Protein AF-A0AAV3SKS2-F1 (afdb_monomer_lite)

Structure (mmCIF, N/CA/C/O backbone):
data_AF-A0AAV3SKS2-F1
#
_entry.id   AF-A0AAV3SKS2-F1
#
loop_
_atom_site.group_PDB
_atom_site.id
_atom_site.type_symbol
_atom_site.label_atom_id
_atom_site.label_alt_id
_atom_site.label_comp_id
_atom_site.label_asym_id
_atom_site.label_entity_id
_atom_site.label_seq_id
_atom_site.pdbx_PDB_ins_code
_atom_site.Cartn_x
_atom_site.Cartn_y
_atom_site.Cartn_z
_atom_site.occupancy
_atom_site.B_iso_or_equiv
_atom_site.auth_seq_id
_atom_site.auth_comp_id
_atom_site.auth_asym_id
_atom_site.auth_atom_id
_atom_site.pdbx_PDB_model_num
ATOM 1 N N . MET A 1 1 ? -12.475 -14.652 -8.032 1.00 62.81 1 MET A N 1
ATOM 2 C CA . MET A 1 1 ? -11.204 -14.945 -8.723 1.00 62.81 1 MET A CA 1
ATOM 3 C C . MET A 1 1 ? -10.518 -16.077 -7.973 1.00 62.81 1 MET A C 1
ATOM 5 O O . MET A 1 1 ? -10.516 -16.030 -6.750 1.00 62.81 1 MET A O 1
ATOM 9 N N . SER A 1 2 ? -10.021 -17.105 -8.661 1.00 77.75 2 SER A N 1
ATOM 10 C CA . SER A 1 2 ? -9.299 -18.234 -8.053 1.00 77.75 2 SER A CA 1
ATOM 11 C C . SER A 1 2 ? -7.942 -18.383 -8.729 1.00 77.75 2 SER A C 1
ATOM 13 O O . SER A 1 2 ? -7.877 -18.380 -9.956 1.00 77.75 2 SER A O 1
ATOM 15 N N . ILE A 1 3 ? -6.886 -18.499 -7.933 1.00 86.94 3 ILE A N 1
ATOM 16 C CA . ILE A 1 3 ? -5.505 -18.700 -8.389 1.00 86.94 3 ILE A CA 1
ATOM 17 C C . ILE A 1 3 ? -5.256 -20.182 -8.687 1.00 86.94 3 ILE A C 1
ATOM 19 O O . ILE A 1 3 ? -5.789 -21.043 -7.987 1.00 86.94 3 ILE A O 1
ATOM 23 N N . THR A 1 4 ? -4.490 -20.477 -9.740 1.00 92.25 4 THR A N 1
ATOM 24 C CA . THR A 1 4 ? -4.135 -21.856 -10.120 1.00 92.25 4 THR A CA 1
ATOM 25 C C . THR A 1 4 ? -2.982 -22.395 -9.271 1.00 92.25 4 THR A C 1
ATOM 27 O O . THR A 1 4 ? -2.208 -21.619 -8.709 1.00 92.25 4 THR A O 1
ATOM 30 N N . ASP A 1 5 ? -2.819 -23.721 -9.220 1.00 93.69 5 ASP A N 1
ATOM 31 C CA . ASP A 1 5 ? -1.686 -24.356 -8.528 1.00 93.69 5 ASP A CA 1
ATOM 32 C C . ASP A 1 5 ? -0.340 -23.880 -9.096 1.00 93.69 5 ASP A C 1
ATOM 34 O O . ASP A 1 5 ? 0.570 -23.549 -8.345 1.00 93.69 5 ASP A O 1
ATOM 38 N N . GLU A 1 6 ? -0.234 -23.729 -10.420 1.00 92.50 6 GLU A N 1
ATOM 39 C CA . GLU A 1 6 ? 0.966 -23.189 -11.072 1.00 92.50 6 GLU A CA 1
ATOM 40 C C . GLU A 1 6 ? 1.260 -21.743 -10.637 1.00 92.50 6 GLU A C 1
ATOM 42 O O . GLU A 1 6 ? 2.402 -21.382 -10.347 1.00 92.50 6 GLU A O 1
ATOM 47 N N . GLN A 1 7 ? 0.228 -20.899 -10.558 1.00 89.81 7 GLN A N 1
ATOM 48 C CA . GLN A 1 7 ? 0.375 -19.529 -10.074 1.00 89.81 7 GLN A CA 1
ATOM 49 C C . GLN A 1 7 ? 0.779 -19.491 -8.590 1.00 89.81 7 GLN A C 1
ATOM 51 O O . GLN A 1 7 ? 1.576 -18.634 -8.202 1.00 89.81 7 GLN A O 1
ATOM 56 N N . PHE A 1 8 ? 0.267 -20.421 -7.779 1.00 89.00 8 PHE A N 1
ATOM 57 C CA . PHE A 1 8 ? 0.637 -20.576 -6.374 1.00 89.00 8 PHE A CA 1
ATOM 58 C C . PHE A 1 8 ? 2.095 -21.027 -6.214 1.00 89.00 8 PHE A C 1
ATOM 60 O O . PHE A 1 8 ? 2.852 -20.417 -5.460 1.00 89.00 8 PHE A O 1
ATOM 67 N N . GLU A 1 9 ? 2.523 -22.045 -6.960 1.00 92.75 9 GLU A N 1
ATOM 68 C CA . GLU A 1 9 ? 3.908 -22.524 -6.968 1.00 92.75 9 GLU A CA 1
ATOM 69 C C . GLU A 1 9 ? 4.883 -21.435 -7.429 1.00 92.75 9 GLU A C 1
ATOM 71 O O . GLU A 1 9 ? 5.945 -21.252 -6.829 1.00 92.75 9 GLU A O 1
ATOM 76 N N . ARG A 1 10 ? 4.507 -20.655 -8.452 1.00 87.75 10 ARG A N 1
ATOM 77 C CA . ARG A 1 10 ? 5.278 -19.490 -8.903 1.00 87.75 10 ARG A CA 1
ATOM 78 C C . ARG A 1 10 ? 5.424 -18.449 -7.800 1.00 87.75 10 ARG A C 1
ATOM 80 O O . ARG A 1 10 ? 6.534 -17.985 -7.570 1.00 87.75 10 ARG A O 1
ATOM 87 N N . TYR A 1 11 ? 4.344 -18.112 -7.097 1.00 86.31 11 TYR A N 1
ATOM 88 C CA . TYR A 1 11 ? 4.410 -17.167 -5.984 1.00 86.31 11 TYR A CA 1
ATOM 89 C C . TYR A 1 11 ? 5.362 -17.647 -4.881 1.00 86.31 11 TYR A C 1
ATOM 91 O O . TYR A 1 11 ? 6.189 -16.874 -4.410 1.00 86.31 11 TYR A O 1
ATOM 99 N N . GLN A 1 12 ? 5.312 -18.931 -4.518 1.00 85.31 12 GLN A N 1
ATOM 100 C CA . GLN A 1 12 ? 6.206 -19.496 -3.501 1.00 85.31 12 GLN A CA 1
ATOM 101 C C . GLN A 1 12 ? 7.684 -19.467 -3.915 1.00 85.31 12 GLN A C 1
ATOM 103 O O . GLN A 1 12 ? 8.559 -19.327 -3.062 1.00 85.31 12 GLN A O 1
ATOM 108 N N . ARG A 1 13 ? 7.974 -19.616 -5.213 1.00 86.38 13 ARG A N 1
ATOM 109 C CA . ARG A 1 13 ? 9.341 -19.608 -5.752 1.00 86.38 13 ARG A CA 1
ATOM 110 C C . ARG A 1 13 ? 9.880 -18.194 -5.981 1.00 86.38 13 ARG A C 1
ATOM 112 O O . ARG A 1 13 ? 11.025 -17.923 -5.635 1.00 86.38 13 ARG A O 1
ATOM 119 N N . ASP A 1 14 ? 9.063 -17.325 -6.570 1.00 83.62 14 ASP A N 1
ATOM 120 C CA . ASP A 1 14 ? 9.497 -16.048 -7.148 1.00 83.62 14 ASP A CA 1
ATOM 121 C C . ASP A 1 14 ? 9.024 -14.833 -6.328 1.00 83.62 14 ASP A C 1
ATOM 123 O O . ASP A 1 14 ? 9.493 -13.718 -6.541 1.00 83.62 14 ASP A O 1
ATOM 127 N N . GLY A 1 15 ? 8.095 -15.027 -5.385 1.00 77.12 15 GLY A N 1
ATOM 128 C CA . GLY A 1 15 ? 7.572 -13.982 -4.499 1.00 77.12 15 GLY A CA 1
ATOM 129 C C . GLY A 1 15 ? 6.503 -13.076 -5.118 1.00 77.12 15 GLY A C 1
ATOM 130 O O . GLY A 1 15 ? 6.027 -12.163 -4.444 1.00 77.12 15 GLY A O 1
ATOM 131 N N . TYR A 1 16 ? 6.096 -13.309 -6.371 1.00 78.19 16 TYR A N 1
ATOM 132 C CA . TYR A 1 16 ? 5.067 -12.520 -7.055 1.00 78.19 16 TYR A CA 1
ATOM 133 C C . TYR A 1 16 ? 4.143 -13.372 -7.932 1.00 78.19 16 TYR A C 1
ATOM 135 O O . TYR A 1 16 ? 4.440 -14.509 -8.305 1.00 78.19 16 TYR A O 1
ATOM 143 N N . LEU A 1 17 ? 2.994 -12.791 -8.279 1.00 82.19 17 LEU A N 1
ATOM 144 C CA . LEU A 1 17 ? 1.997 -13.390 -9.155 1.00 82.19 17 LEU A CA 1
ATOM 145 C C . LEU A 1 17 ? 1.684 -12.414 -10.288 1.00 82.19 17 LEU A C 1
ATOM 147 O O . LEU A 1 17 ? 1.306 -11.275 -10.040 1.00 82.19 17 LEU A O 1
ATOM 151 N N . VAL A 1 18 ? 1.834 -12.860 -11.534 1.00 81.88 18 VAL A N 1
ATOM 152 C CA . VAL A 1 18 ? 1.338 -12.114 -12.696 1.00 81.88 18 VAL A CA 1
ATOM 15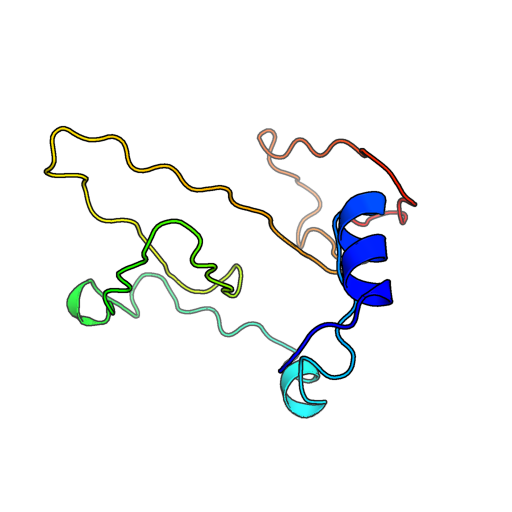3 C C . VAL A 1 18 ? -0.148 -12.405 -12.835 1.00 81.88 18 VAL A C 1
ATOM 155 O O . VAL A 1 18 ? -0.525 -13.549 -13.113 1.00 81.88 18 VAL A O 1
ATOM 158 N N . VAL A 1 19 ? -0.959 -11.377 -12.596 1.00 81.56 19 VAL A N 1
ATOM 159 C CA . VAL A 1 19 ? -2.385 -11.353 -12.919 1.00 81.56 19 VAL A CA 1
ATOM 160 C C . VAL A 1 19 ? -2.537 -10.590 -14.225 1.00 81.56 19 VAL A C 1
ATOM 162 O O . VAL A 1 19 ? -2.244 -9.397 -14.284 1.00 81.56 19 VAL A O 1
ATOM 165 N N . GLU A 1 20 ? -2.961 -11.290 -15.268 1.00 80.56 20 GLU A N 1
ATOM 166 C CA . GLU A 1 20 ? -3.290 -10.664 -16.546 1.00 80.56 20 GLU A CA 1
ATOM 167 C C . GLU A 1 20 ? -4.596 -9.877 -16.412 1.00 80.56 20 GLU A C 1
ATOM 169 O O . GLU A 1 20 ? -5.493 -10.284 -15.671 1.00 80.56 20 GLU A O 1
ATOM 174 N N . ASP A 1 21 ? -4.668 -8.734 -17.096 1.00 78.69 21 ASP A N 1
ATOM 175 C CA . ASP A 1 21 ? -5.854 -7.872 -17.157 1.00 78.69 21 ASP A CA 1
ATOM 176 C C . ASP A 1 21 ? -6.408 -7.451 -15.782 1.00 78.69 21 ASP A C 1
ATOM 178 O O . ASP A 1 21 ? -7.609 -7.256 -15.608 1.00 78.69 21 ASP A O 1
ATOM 182 N N . VAL A 1 22 ? -5.524 -7.300 -14.783 1.00 78.94 22 VAL A N 1
ATOM 183 C CA . VAL A 1 22 ? -5.910 -6.803 -13.448 1.00 78.94 22 VAL A CA 1
ATOM 184 C C . VAL A 1 22 ? -6.418 -5.358 -13.492 1.00 78.94 22 VAL A C 1
ATOM 186 O O . VAL A 1 22 ? -7.229 -4.975 -12.656 1.00 78.94 22 VAL A O 1
ATOM 189 N N . LEU A 1 23 ? -5.952 -4.585 -14.476 1.00 76.00 23 LEU A N 1
ATOM 190 C CA . LEU A 1 23 ? -6.434 -3.248 -14.8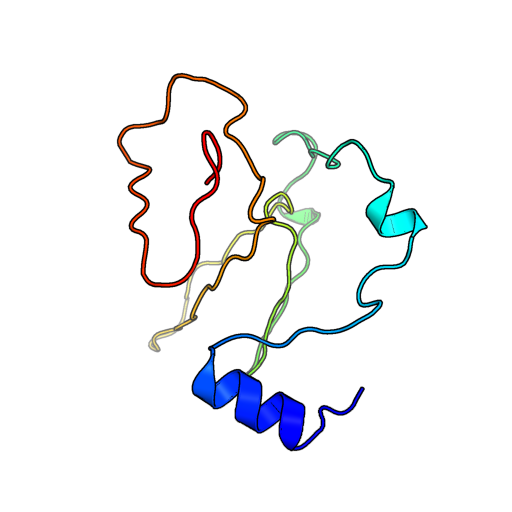06 1.00 76.00 23 LEU A CA 1
ATOM 191 C C . LEU A 1 23 ? -6.985 -3.269 -16.229 1.00 76.00 23 LEU A C 1
ATOM 193 O O . LEU A 1 23 ? -6.396 -3.879 -17.125 1.00 76.00 23 LEU A O 1
ATOM 197 N N . THR A 1 24 ? -8.091 -2.571 -16.442 1.00 79.69 24 THR A N 1
ATOM 198 C CA . THR A 1 24 ? -8.635 -2.322 -17.776 1.00 79.69 24 THR A CA 1
ATOM 199 C C . THR A 1 24 ? -7.734 -1.359 -18.563 1.00 79.69 24 THR A C 1
ATOM 201 O O . THR A 1 24 ? -6.997 -0.575 -17.962 1.00 79.69 24 THR A O 1
ATOM 204 N N . PRO A 1 25 ? -7.773 -1.369 -19.911 1.00 75.12 25 PRO A N 1
ATOM 205 C CA . PRO A 1 25 ? -6.993 -0.431 -20.721 1.00 75.12 25 PRO A CA 1
ATOM 206 C C . PRO A 1 25 ? -7.217 1.039 -20.342 1.00 75.12 25 PRO A C 1
ATOM 208 O O . PRO A 1 25 ? -6.252 1.792 -20.267 1.00 75.12 25 PRO A O 1
ATOM 211 N N . ASP A 1 26 ? -8.459 1.411 -20.026 1.00 72.50 26 ASP A N 1
ATOM 212 C CA . ASP A 1 26 ? -8.830 2.774 -19.630 1.00 72.50 26 ASP A CA 1
ATOM 213 C C . ASP A 1 26 ? -8.204 3.164 -18.276 1.00 72.50 26 ASP A C 1
ATOM 215 O O . ASP A 1 26 ? -7.743 4.288 -18.101 1.00 72.50 26 ASP A O 1
ATOM 219 N N . GLU A 1 27 ? -8.106 2.222 -17.327 1.00 68.94 27 GLU A N 1
ATOM 220 C CA . GLU A 1 27 ? -7.407 2.424 -16.045 1.00 68.94 27 GLU A CA 1
ATOM 221 C C . GLU A 1 27 ? -5.886 2.556 -16.217 1.00 68.94 27 GLU A C 1
ATOM 223 O O . GLU A 1 27 ? -5.219 3.182 -15.395 1.00 68.94 27 GLU A O 1
ATOM 228 N N . VAL A 1 28 ? -5.327 1.988 -17.290 1.00 69.00 28 VAL A N 1
ATOM 229 C CA . VAL A 1 28 ? -3.903 2.115 -17.637 1.00 69.00 28 VAL A CA 1
ATOM 230 C C . VAL A 1 28 ? -3.606 3.435 -18.363 1.00 69.00 28 VAL A C 1
ATOM 232 O O . VAL A 1 28 ? -2.464 3.895 -18.317 1.00 69.00 28 VAL A O 1
ATOM 235 N N . GLU A 1 29 ? -4.596 4.042 -19.025 1.00 65.19 29 GLU A N 1
ATOM 236 C CA . GLU A 1 29 ? -4.442 5.267 -19.828 1.00 65.19 29 GLU A CA 1
ATOM 237 C C . GLU A 1 29 ? -4.445 6.565 -18.996 1.00 65.19 29 GLU A C 1
ATOM 239 O O . GLU A 1 29 ? -4.200 7.644 -19.538 1.00 65.19 29 GLU A O 1
ATOM 244 N N . TYR A 1 30 ? -4.672 6.501 -17.679 1.00 57.88 30 TYR A N 1
ATOM 245 C CA . TYR A 1 30 ? -4.517 7.670 -16.810 1.00 57.88 30 TYR A CA 1
ATOM 246 C C . TYR A 1 30 ? -3.049 8.140 -16.795 1.00 57.88 30 TYR A C 1
ATOM 248 O O . TYR A 1 30 ? -2.201 7.590 -16.100 1.00 57.88 30 TYR A O 1
ATOM 256 N N . ASP A 1 31 ? -2.760 9.185 -17.578 1.00 50.22 31 ASP A N 1
ATOM 257 C CA . ASP A 1 31 ? -1.432 9.813 -17.732 1.00 50.22 31 ASP A CA 1
ATOM 258 C C . ASP A 1 31 ? -1.020 10.657 -16.512 1.00 50.22 31 ASP A C 1
ATOM 260 O O . ASP A 1 31 ? 0.109 11.128 -16.396 1.00 50.22 31 ASP A O 1
ATOM 264 N N . THR A 1 32 ? -1.942 10.897 -15.581 1.00 49.12 32 THR A N 1
ATOM 265 C CA . THR A 1 32 ? -1.680 11.681 -14.376 1.00 49.12 32 THR A CA 1
ATOM 266 C C . THR A 1 32 ? -2.334 11.007 -13.189 1.00 49.12 32 THR A C 1
ATOM 268 O O . THR A 1 32 ? -3.554 10.844 -13.146 1.00 49.12 32 THR A O 1
ATOM 271 N N . ASP A 1 33 ? -1.511 10.651 -12.210 1.00 57.56 33 ASP A N 1
ATOM 272 C CA . ASP A 1 33 ? -1.996 10.288 -10.893 1.00 57.56 33 ASP A CA 1
ATOM 273 C C . ASP A 1 33 ? -2.855 11.433 -10.345 1.00 57.56 33 ASP A C 1
ATOM 275 O O . ASP A 1 33 ? -2.413 12.585 -10.292 1.00 57.56 33 ASP A O 1
ATOM 279 N N . ILE A 1 34 ? -4.090 11.139 -9.936 1.00 58.78 34 ILE A N 1
ATOM 280 C CA . ILE A 1 34 ? -4.930 12.122 -9.248 1.00 58.78 34 ILE A CA 1
ATOM 281 C C . ILE A 1 34 ? -4.270 12.406 -7.896 1.00 58.78 34 ILE A C 1
ATOM 283 O O . ILE A 1 34 ? -4.432 11.658 -6.933 1.00 58.78 34 ILE A O 1
ATOM 287 N N . ALA A 1 35 ? -3.490 13.481 -7.835 1.00 60.94 35 ALA A N 1
ATOM 288 C CA . ALA A 1 35 ? -2.916 13.978 -6.600 1.00 60.94 35 ALA A CA 1
ATOM 289 C C . ALA A 1 35 ? -3.968 14.830 -5.882 1.00 60.94 35 ALA A C 1
ATOM 291 O O . ALA A 1 35 ? -4.315 15.919 -6.338 1.00 60.94 35 ALA A O 1
ATOM 292 N N . LEU A 1 36 ? -4.477 14.329 -4.757 1.00 65.12 36 LEU A N 1
ATOM 293 C CA . LEU A 1 36 ? -5.255 15.138 -3.822 1.00 65.12 36 LEU A CA 1
ATOM 294 C C . LEU A 1 36 ? -4.289 16.089 -3.109 1.00 65.12 36 LEU A C 1
ATOM 296 O O . LEU A 1 36 ? -3.294 15.633 -2.536 1.00 65.12 36 LEU A O 1
ATOM 300 N N . ALA A 1 37 ? -4.534 17.403 -3.144 1.00 69.94 37 ALA A N 1
ATOM 301 C CA . ALA A 1 37 ? -3.716 18.309 -2.351 1.00 69.94 37 ALA A CA 1
ATOM 302 C C . ALA A 1 37 ? -4.014 18.069 -0.866 1.00 69.94 37 ALA A C 1
ATOM 304 O O . ALA A 1 37 ? -5.148 17.794 -0.486 1.00 69.94 37 ALA A O 1
ATOM 305 N N . GLY A 1 38 ? -3.011 18.211 0.004 1.00 68.31 38 GLY A N 1
ATOM 306 C CA . GLY A 1 38 ? -3.161 17.934 1.442 1.00 68.31 38 GLY A CA 1
ATOM 307 C C . GLY A 1 38 ? -4.215 18.778 2.177 1.00 68.31 38 GLY A C 1
ATOM 308 O O . GLY A 1 38 ? -4.522 18.481 3.323 1.00 68.31 38 GLY A O 1
ATOM 309 N N . ASN A 1 39 ? -4.749 19.823 1.535 1.00 79.44 39 ASN A N 1
ATOM 310 C CA . ASN A 1 39 ? -5.817 20.675 2.065 1.00 79.44 39 ASN A CA 1
ATOM 311 C C . ASN A 1 39 ? -7.204 20.348 1.477 1.00 79.44 39 ASN A C 1
ATOM 313 O O . ASN A 1 39 ? -8.168 21.025 1.828 1.00 79.44 39 ASN A O 1
ATOM 317 N N . ASP A 1 40 ? -7.303 19.373 0.568 1.00 82.69 40 ASP A N 1
ATOM 318 C CA . ASP A 1 40 ? -8.549 19.015 -0.128 1.00 82.69 40 ASP A CA 1
ATOM 319 C C . ASP A 1 40 ? -9.356 17.935 0.609 1.00 82.69 40 ASP A C 1
ATOM 321 O O . ASP A 1 40 ? -10.427 17.550 0.146 1.00 82.69 40 ASP A O 1
ATOM 325 N N . TYR A 1 41 ? -8.840 17.430 1.729 1.00 84.62 41 TYR A N 1
ATOM 326 C CA . TYR A 1 41 ? -9.468 16.393 2.539 1.00 84.62 41 TYR A CA 1
ATOM 327 C C . TYR A 1 41 ? -9.203 16.634 4.026 1.00 84.62 41 TYR A C 1
ATOM 329 O O . TYR A 1 41 ? -8.189 17.230 4.404 1.00 84.62 41 TYR A O 1
ATOM 337 N N . ASP A 1 42 ? -10.086 16.123 4.876 1.00 88.19 42 ASP A N 1
ATOM 338 C CA . ASP A 1 42 ? -9.874 16.067 6.319 1.00 88.19 42 ASP A CA 1
ATOM 339 C C . ASP A 1 42 ? -10.254 14.699 6.910 1.00 88.19 42 ASP A C 1
ATOM 341 O O . ASP A 1 42 ? -10.571 13.745 6.200 1.00 88.19 42 ASP A O 1
ATOM 345 N N . GLU A 1 43 ? -10.145 14.555 8.233 1.00 85.44 43 GLU A N 1
ATOM 346 C CA . GLU A 1 43 ? -10.414 13.279 8.905 1.00 85.44 43 GLU A CA 1
ATOM 347 C C . GLU A 1 43 ? -11.863 12.794 8.702 1.00 85.44 43 GLU A C 1
ATOM 349 O O . GLU A 1 43 ? -12.118 11.590 8.734 1.00 85.44 43 GLU A O 1
ATOM 354 N N . SER A 1 44 ? -12.813 13.694 8.435 1.00 91.75 44 SER A N 1
ATOM 355 C CA . SER A 1 44 ? -14.211 13.343 8.169 1.00 91.75 44 SER A CA 1
ATOM 356 C C . SER A 1 44 ? -14.435 12.671 6.813 1.00 91.75 44 SER A C 1
ATOM 358 O O . SER A 1 44 ? -15.422 11.950 6.663 1.00 91.75 44 SER A O 1
ATOM 360 N N . ASP A 1 45 ? -13.501 12.820 5.870 1.00 90.94 45 ASP A N 1
ATOM 361 C CA . ASP A 1 45 ? -13.519 12.117 4.581 1.00 90.94 45 ASP A CA 1
ATOM 362 C C . ASP A 1 45 ? -12.978 10.681 4.688 1.00 90.94 45 ASP A C 1
ATOM 364 O O . ASP A 1 45 ? -13.031 9.903 3.731 1.00 90.94 45 ASP A O 1
ATOM 368 N N . THR A 1 46 ? -12.428 10.306 5.847 1.00 90.69 46 THR A N 1
ATOM 369 C CA . THR A 1 46 ? -11.765 9.013 6.015 1.00 90.69 46 THR A CA 1
ATOM 370 C C . THR A 1 46 ? -12.767 7.869 6.152 1.00 90.69 46 THR A C 1
ATOM 372 O O . THR A 1 46 ? -13.808 7.967 6.803 1.00 90.69 46 THR A O 1
ATOM 375 N N . VAL A 1 47 ? -12.423 6.724 5.557 1.00 92.75 47 VAL A N 1
ATOM 376 C CA . VAL A 1 47 ? -13.196 5.485 5.674 1.00 92.75 47 VAL A CA 1
ATOM 377 C C . VAL A 1 47 ? -12.392 4.474 6.480 1.00 92.75 47 VAL A C 1
ATOM 379 O O . VAL A 1 47 ? -11.261 4.135 6.135 1.00 92.75 47 VAL A O 1
ATOM 382 N N . SER A 1 48 ? -12.988 3.966 7.560 1.00 93.31 48 SER A N 1
ATOM 383 C CA . SER A 1 48 ? -12.377 2.907 8.366 1.00 93.31 48 SER A CA 1
ATOM 384 C C . SER A 1 48 ? -12.365 1.577 7.613 1.00 93.31 48 SER A C 1
ATOM 386 O O . SER A 1 48 ? -13.410 1.098 7.175 1.00 93.31 48 SER A O 1
ATOM 388 N N . LEU A 1 49 ? -11.190 0.953 7.532 1.00 94.25 49 LEU A N 1
ATOM 389 C CA . LEU A 1 49 ? -10.980 -0.360 6.919 1.00 94.25 49 LEU A CA 1
ATOM 390 C C . LEU A 1 49 ? -10.497 -1.365 7.980 1.00 94.25 49 LEU A C 1
ATOM 392 O O . LEU A 1 49 ? -9.290 -1.573 8.126 1.00 94.25 49 LEU A O 1
ATOM 396 N N . PRO A 1 50 ? -11.407 -1.950 8.782 1.00 93.81 50 PRO A N 1
ATOM 397 C CA . PRO A 1 50 ? -11.041 -3.025 9.696 1.00 93.81 50 PRO A CA 1
ATOM 398 C C . PRO A 1 50 ? -10.594 -4.258 8.901 1.00 93.81 50 PRO A C 1
ATOM 400 O O . PRO A 1 50 ? -11.187 -4.587 7.877 1.00 93.81 50 PRO A O 1
ATOM 403 N N . MET A 1 51 ? -9.550 -4.927 9.386 1.00 94.00 51 MET A N 1
ATOM 404 C CA . MET A 1 51 ? -8.940 -6.090 8.742 1.00 94.00 51 MET A CA 1
ATOM 405 C C . MET A 1 51 ? -8.691 -7.188 9.774 1.00 94.00 51 MET A C 1
ATOM 407 O O . MET A 1 51 ? -8.186 -6.912 10.870 1.00 94.00 51 MET A O 1
ATOM 411 N N . ASP A 1 52 ? -9.003 -8.422 9.405 1.00 94.81 52 ASP A N 1
ATOM 412 C CA . ASP A 1 52 ? -8.690 -9.618 10.174 1.00 94.81 52 ASP A CA 1
ATOM 413 C C . ASP A 1 52 ? -7.259 -10.114 9.881 1.00 94.81 52 ASP A C 1
ATOM 415 O O . ASP A 1 52 ? -6.658 -9.782 8.852 1.00 94.81 52 ASP A O 1
ATOM 419 N N . PRO A 1 53 ? -6.649 -10.919 10.775 1.00 95.12 53 PRO A N 1
ATOM 420 C CA . PRO A 1 53 ? -5.348 -11.522 10.507 1.00 95.12 53 PRO A CA 1
ATOM 421 C C . PRO A 1 53 ? -5.358 -12.353 9.216 1.00 95.12 53 PRO A C 1
ATOM 423 O O . PRO A 1 53 ? -6.004 -13.395 9.148 1.00 95.12 53 PRO A O 1
ATOM 426 N N . GLY A 1 54 ? -4.578 -11.917 8.225 1.00 91.31 54 GLY A N 1
ATOM 427 C CA . GLY A 1 54 ? -4.480 -12.562 6.912 1.00 91.31 54 GLY A CA 1
ATOM 428 C C . GLY A 1 54 ? -5.144 -11.780 5.779 1.00 91.31 54 GLY A C 1
ATOM 429 O O . GLY A 1 54 ? -4.881 -12.095 4.620 1.00 91.31 54 GLY A O 1
ATOM 430 N N . ASP A 1 55 ? -5.927 -10.746 6.089 1.00 94.25 55 ASP A N 1
ATOM 431 C CA . ASP A 1 55 ? -6.461 -9.844 5.073 1.00 94.25 55 ASP A CA 1
ATOM 432 C C . ASP A 1 55 ? -5.342 -9.065 4.371 1.00 94.25 55 ASP A C 1
ATOM 434 O O . ASP A 1 55 ? -4.293 -8.757 4.949 1.00 94.25 55 ASP A O 1
ATOM 438 N N . VAL A 1 56 ? -5.595 -8.708 3.111 1.00 91.31 56 VAL A N 1
ATOM 439 C CA . VAL A 1 56 ? -4.669 -7.947 2.267 1.00 91.31 56 VAL A CA 1
ATOM 440 C C . VAL A 1 56 ? -5.370 -6.703 1.741 1.00 91.31 56 VAL A C 1
ATOM 442 O O . VAL A 1 56 ? -6.474 -6.782 1.205 1.00 91.31 56 VAL A O 1
ATOM 445 N N . LEU A 1 57 ? -4.699 -5.559 1.868 1.00 89.69 57 LEU A N 1
ATOM 446 C CA . LEU A 1 57 ? -5.110 -4.293 1.276 1.00 89.69 57 LEU A CA 1
ATOM 447 C C . LEU A 1 57 ? -4.160 -3.952 0.128 1.00 89.69 57 LEU A C 1
ATOM 449 O O . LEU A 1 57 ? -2.951 -3.851 0.329 1.00 89.69 57 LEU A O 1
ATOM 453 N N . PHE A 1 58 ? -4.724 -3.730 -1.057 1.00 88.56 58 PHE A N 1
ATOM 454 C CA . PHE A 1 58 ? -4.025 -3.114 -2.180 1.00 88.56 58 PHE A CA 1
ATOM 455 C C . PHE A 1 58 ? -4.480 -1.661 -2.285 1.00 88.56 58 PHE A C 1
ATOM 457 O O . PHE A 1 58 ? -5.679 -1.393 -2.341 1.00 88.56 58 PHE A O 1
ATOM 464 N N . GLN A 1 59 ? -3.530 -0.729 -2.305 1.00 87.50 59 GLN A N 1
ATOM 465 C CA . GLN A 1 59 ? -3.807 0.691 -2.495 1.00 87.50 59 GLN A CA 1
ATOM 466 C C . GLN A 1 59 ? -2.807 1.319 -3.462 1.00 87.50 59 GLN A C 1
ATOM 468 O O . GLN A 1 59 ? -1.674 0.852 -3.593 1.00 87.50 59 GLN A O 1
ATOM 473 N N . HIS A 1 60 ? -3.225 2.408 -4.102 1.00 85.00 60 HIS A N 1
ATOM 474 C CA . HIS A 1 60 ? -2.324 3.255 -4.869 1.00 85.00 60 HIS A CA 1
ATOM 475 C C . HIS A 1 60 ? -1.348 3.979 -3.928 1.00 85.00 60 HIS A C 1
ATOM 477 O O . HIS A 1 60 ? -1.743 4.396 -2.840 1.00 85.00 60 HIS A O 1
ATOM 483 N N . CYS A 1 61 ? -0.091 4.181 -4.336 1.00 83.50 61 CYS A N 1
ATOM 484 C CA . CYS A 1 61 ? 0.921 4.828 -3.486 1.00 83.50 61 CYS A CA 1
ATOM 485 C C . CYS A 1 61 ? 0.606 6.299 -3.160 1.00 83.50 61 CYS A C 1
ATOM 487 O O . CYS A 1 61 ? 1.152 6.842 -2.204 1.00 83.50 61 CYS A O 1
ATOM 489 N N . LEU A 1 62 ? -0.289 6.920 -3.933 1.00 81.88 62 LEU A N 1
ATOM 490 C CA . LEU A 1 62 ? -0.742 8.300 -3.745 1.00 81.88 62 LEU A CA 1
ATOM 491 C C . LEU A 1 62 ? -2.120 8.419 -3.087 1.00 81.88 62 LEU A C 1
ATOM 493 O O . LEU A 1 62 ? -2.600 9.534 -2.912 1.00 81.88 62 LEU A O 1
ATOM 497 N N . LEU A 1 63 ? -2.760 7.307 -2.711 1.00 84.62 63 LEU A N 1
ATOM 498 C CA . LEU A 1 63 ? -3.993 7.366 -1.928 1.00 84.62 63 LEU A CA 1
ATOM 499 C C . LEU A 1 63 ? -3.659 7.926 -0.536 1.00 84.62 63 LEU A C 1
ATOM 501 O O . LEU A 1 63 ? -2.855 7.303 0.161 1.00 84.62 63 LEU A O 1
ATOM 505 N N . PRO A 1 64 ? -4.239 9.055 -0.085 1.00 87.12 64 PRO A N 1
ATOM 506 C CA . PRO A 1 64 ? -4.036 9.516 1.281 1.00 87.12 64 PRO A CA 1
ATOM 507 C C . PRO A 1 64 ? -4.566 8.474 2.266 1.00 87.12 64 PRO A C 1
ATOM 509 O O . PRO A 1 64 ? -5.727 8.074 2.210 1.00 87.12 64 PRO A O 1
ATOM 512 N N . HIS A 1 65 ? -3.703 8.017 3.166 1.00 89.81 65 HIS A N 1
ATOM 513 C CA . HIS A 1 65 ? -4.048 7.009 4.156 1.00 89.81 65 HIS A CA 1
ATOM 514 C C . HIS A 1 65 ? -3.297 7.272 5.455 1.00 89.81 65 HIS A C 1
ATOM 516 O O . HIS A 1 65 ? -2.182 7.794 5.470 1.00 89.81 65 HIS A O 1
ATOM 522 N N . TYR A 1 66 ? -3.910 6.876 6.563 1.00 89.56 66 TYR A N 1
ATOM 523 C CA . TYR A 1 66 ? -3.268 6.889 7.866 1.00 89.56 66 TYR A CA 1
ATOM 524 C C . TYR A 1 66 ? -3.704 5.675 8.670 1.00 89.56 66 TYR A C 1
ATOM 526 O O . TYR A 1 66 ? -4.622 4.938 8.315 1.00 89.56 66 TYR A O 1
ATOM 534 N N . THR A 1 67 ? -3.001 5.449 9.767 1.00 91.25 67 THR A N 1
ATOM 535 C CA . THR A 1 67 ? -3.328 4.400 10.715 1.00 91.25 67 THR A CA 1
ATOM 536 C C . THR A 1 67 ? -3.627 5.055 12.054 1.00 91.25 67 THR A C 1
ATOM 538 O O . THR A 1 67 ? -2.752 5.694 12.637 1.00 91.25 67 THR A O 1
ATOM 541 N N . ALA A 1 68 ? -4.852 4.882 12.549 1.00 91.88 68 ALA A N 1
ATOM 542 C CA . ALA A 1 68 ? -5.255 5.417 13.844 1.00 91.88 68 ALA A CA 1
ATOM 543 C C . ALA A 1 68 ? -4.395 4.846 14.997 1.00 91.88 68 ALA A C 1
ATOM 545 O O . ALA A 1 68 ? -3.885 3.711 14.882 1.00 91.88 68 ALA A O 1
ATOM 546 N N . PRO A 1 69 ? -4.244 5.598 16.110 1.00 93.94 69 PRO A N 1
ATOM 547 C CA . PRO A 1 69 ? -3.564 5.129 17.312 1.00 93.94 69 PRO A CA 1
ATOM 548 C C . PRO A 1 69 ? -4.076 3.762 17.771 1.00 93.94 69 PRO A C 1
ATOM 550 O O . PRO A 1 69 ? -5.255 3.437 17.650 1.00 93.94 69 PRO A O 1
ATOM 553 N N . ASN A 1 70 ? -3.174 2.937 18.296 1.00 96.00 70 ASN A N 1
ATOM 554 C CA . ASN A 1 70 ? -3.555 1.657 18.876 1.00 96.00 70 ASN A CA 1
ATOM 555 C C . ASN A 1 70 ? -3.915 1.850 20.353 1.00 96.00 70 ASN A C 1
ATOM 557 O O . ASN A 1 70 ? -3.023 1.960 21.189 1.00 96.00 70 ASN A O 1
ATOM 561 N N . GLU A 1 71 ? -5.208 1.865 20.662 1.00 96.31 71 GLU A N 1
ATOM 562 C CA . GLU A 1 71 ? -5.735 2.032 22.027 1.00 96.31 71 GLU A CA 1
ATOM 563 C C . GLU A 1 71 ? -5.875 0.699 22.791 1.00 96.31 71 GLU A C 1
ATOM 565 O O . GLU A 1 71 ? -6.597 0.610 23.783 1.00 96.31 71 GLU A O 1
ATOM 570 N N . THR A 1 72 ? -5.211 -0.364 22.325 1.00 96.06 72 THR A N 1
ATOM 571 C CA . THR A 1 72 ? -5.280 -1.707 22.921 1.00 96.06 72 THR A CA 1
ATOM 572 C C . THR A 1 72 ? -3.940 -2.150 23.507 1.00 96.06 72 THR A C 1
ATOM 574 O O . THR A 1 72 ? -2.879 -1.688 23.093 1.00 96.06 72 THR A O 1
ATOM 577 N N . ASP A 1 73 ? -3.974 -3.148 24.393 1.00 97.62 73 ASP A N 1
ATOM 578 C CA . ASP A 1 73 ? -2.770 -3.752 24.986 1.00 97.62 73 ASP A CA 1
ATOM 579 C C . ASP A 1 73 ? -2.082 -4.793 24.077 1.00 97.62 73 ASP A C 1
ATOM 581 O O . ASP A 1 73 ? -1.186 -5.524 24.510 1.00 97.62 73 ASP A O 1
ATOM 585 N N . ARG A 1 74 ? -2.508 -4.926 22.812 1.00 96.25 74 ARG A N 1
ATOM 586 C CA . ARG A 1 74 ? -1.942 -5.893 21.859 1.00 96.25 74 ARG A CA 1
ATOM 587 C C . ARG A 1 74 ? -1.205 -5.199 20.732 1.00 96.25 74 ARG A C 1
ATOM 589 O O . ARG A 1 74 ? -1.564 -4.115 20.296 1.00 96.25 74 ARG A O 1
ATOM 596 N N . TRP A 1 75 ? -0.193 -5.874 20.203 1.00 95.62 75 TRP A N 1
ATOM 597 C CA . TRP A 1 75 ? 0.563 -5.381 19.059 1.00 95.62 75 TRP A CA 1
ATOM 598 C C . TRP A 1 75 ? -0.222 -5.618 17.767 1.00 95.62 75 TRP A C 1
ATOM 600 O O . TRP A 1 75 ? -0.645 -6.744 17.498 1.00 95.62 75 TRP A O 1
ATOM 610 N N . ARG A 1 76 ? -0.348 -4.580 16.935 1.00 94.81 76 ARG A N 1
ATOM 611 C CA . ARG A 1 76 ? -0.817 -4.686 15.548 1.00 94.81 76 ARG A CA 1
ATOM 612 C C . ARG A 1 76 ? 0.398 -4.745 14.625 1.00 94.81 76 ARG A C 1
ATOM 614 O O . ARG A 1 76 ? 1.230 -3.843 14.653 1.00 94.81 76 ARG A O 1
ATOM 621 N N . ARG A 1 77 ? 0.508 -5.809 13.829 1.00 94.75 77 ARG A N 1
ATOM 622 C CA . ARG A 1 77 ? 1.601 -6.018 12.867 1.00 94.75 77 ARG A CA 1
ATOM 623 C C . ARG A 1 77 ? 1.028 -6.060 11.457 1.00 94.75 77 ARG A C 1
ATOM 625 O O . ARG A 1 77 ? 0.007 -6.706 11.252 1.00 94.75 77 ARG A O 1
ATOM 632 N N . ALA A 1 78 ? 1.713 -5.422 10.519 1.00 93.56 78 ALA A N 1
ATOM 633 C CA . ALA A 1 78 ? 1.429 -5.490 9.092 1.00 93.56 78 ALA A CA 1
ATOM 634 C C . ALA A 1 78 ? 2.743 -5.709 8.333 1.00 93.56 78 ALA A C 1
ATOM 636 O O . ALA A 1 78 ? 3.805 -5.301 8.808 1.00 93.56 78 ALA A O 1
ATOM 637 N N . MET A 1 79 ? 2.664 -6.357 7.172 1.00 92.94 79 MET A N 1
ATOM 638 C CA . MET A 1 79 ? 3.758 -6.433 6.206 1.00 92.94 79 MET A CA 1
ATOM 639 C C . MET A 1 79 ? 3.365 -5.579 5.006 1.00 92.94 79 MET A C 1
ATOM 641 O O . MET A 1 79 ? 2.297 -5.791 4.438 1.00 92.94 79 MET A O 1
ATOM 645 N N . ILE A 1 80 ? 4.211 -4.618 4.639 1.00 90.62 80 ILE A N 1
ATOM 646 C CA . ILE A 1 80 ? 3.970 -3.733 3.499 1.00 90.62 80 ILE A CA 1
ATOM 647 C C . ILE A 1 80 ? 4.925 -4.142 2.384 1.00 90.62 80 ILE A C 1
ATOM 649 O O . ILE A 1 80 ? 6.138 -4.168 2.581 1.00 90.62 80 ILE A O 1
ATOM 653 N N . VAL A 1 81 ? 4.362 -4.450 1.218 1.00 89.50 81 VAL A N 1
ATOM 654 C CA . VAL A 1 81 ? 5.106 -4.729 -0.013 1.00 89.50 81 VAL A CA 1
ATOM 655 C C . VAL A 1 81 ? 4.624 -3.738 -1.064 1.00 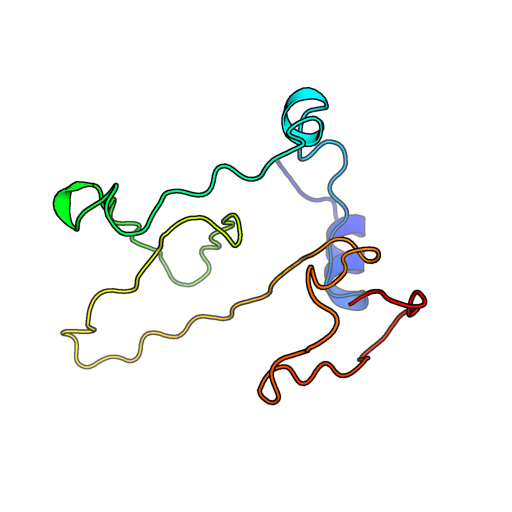89.50 81 VAL A C 1
ATOM 657 O O . VAL A 1 81 ? 3.431 -3.683 -1.354 1.00 89.50 81 VAL A O 1
ATOM 660 N N . ALA A 1 82 ? 5.541 -2.937 -1.601 1.00 86.75 82 ALA A N 1
ATOM 661 C CA . ALA A 1 82 ? 5.245 -1.966 -2.646 1.00 86.75 82 ALA A CA 1
ATOM 662 C C . ALA A 1 82 ? 5.657 -2.521 -4.013 1.00 86.75 82 ALA A C 1
ATOM 664 O O . ALA A 1 82 ? 6.731 -3.104 -4.153 1.00 86.75 82 ALA A O 1
ATOM 665 N N . TYR A 1 83 ? 4.809 -2.308 -5.018 1.00 83.62 83 TYR A N 1
ATOM 666 C CA . TYR A 1 83 ? 5.066 -2.686 -6.404 1.00 83.62 83 TYR A CA 1
ATOM 667 C C . TYR A 1 83 ? 5.083 -1.426 -7.265 1.00 83.62 83 TYR A C 1
ATOM 669 O O . TYR A 1 83 ? 4.218 -0.563 -7.128 1.00 83.62 83 TYR A O 1
ATOM 677 N N . MET A 1 84 ? 6.053 -1.330 -8.168 1.00 82.00 84 MET A N 1
ATOM 678 C CA . MET A 1 84 ? 6.159 -0.253 -9.150 1.00 82.00 84 MET A CA 1
ATOM 679 C C . MET A 1 84 ? 6.622 -0.824 -10.489 1.00 82.00 84 MET A C 1
ATOM 681 O O . MET A 1 84 ? 7.149 -1.937 -10.553 1.00 82.00 84 MET A O 1
ATOM 685 N N . ARG A 1 85 ? 6.415 -0.080 -11.581 1.00 81.75 85 ARG A N 1
ATOM 686 C CA . ARG A 1 85 ? 6.956 -0.481 -12.884 1.00 81.75 85 ARG A CA 1
ATOM 687 C C . ARG A 1 85 ? 8.482 -0.506 -12.801 1.00 81.75 85 ARG A C 1
ATOM 689 O O . ARG A 1 85 ? 9.078 0.452 -12.334 1.00 81.75 85 ARG A O 1
ATOM 696 N N . SER A 1 86 ? 9.116 -1.520 -13.387 1.00 81.25 86 SER A N 1
ATOM 697 C CA . SER A 1 86 ? 10.588 -1.627 -13.457 1.00 81.25 86 SER A CA 1
ATOM 698 C C . SER A 1 86 ? 11.276 -0.505 -14.251 1.00 81.25 86 SER A C 1
ATOM 700 O O . SER A 1 86 ? 12.497 -0.449 -14.352 1.00 81.25 86 SER A O 1
ATOM 702 N N . ARG A 1 87 ? 10.482 0.364 -14.884 1.00 83.06 87 ARG A N 1
ATOM 703 C CA . ARG A 1 87 ? 10.926 1.533 -15.649 1.00 83.06 87 ARG A CA 1
ATOM 704 C C . ARG A 1 87 ? 10.541 2.853 -14.981 1.00 83.06 87 ARG A C 1
ATOM 706 O O . ARG A 1 87 ? 10.614 3.894 -15.632 1.00 83.06 87 ARG A O 1
ATOM 713 N N . SER A 1 88 ? 10.087 2.810 -13.729 1.00 83.88 88 SER A N 1
ATOM 714 C CA . SER A 1 88 ? 9.834 4.003 -12.926 1.00 83.88 88 SER A CA 1
ATOM 715 C C . SER A 1 88 ? 11.126 4.787 -12.731 1.00 83.88 88 SER A C 1
ATOM 717 O O . SER A 1 88 ? 12.209 4.213 -12.641 1.00 83.88 88 SER A O 1
ATOM 719 N N . ARG A 1 89 ? 11.015 6.114 -12.690 1.00 82.88 89 ARG A N 1
ATOM 720 C CA . ARG A 1 89 ? 12.146 7.031 -12.521 1.00 82.88 89 ARG A CA 1
ATOM 721 C C . ARG A 1 89 ? 11.794 8.066 -11.473 1.00 82.88 89 ARG A C 1
ATOM 723 O O . ARG A 1 89 ? 10.625 8.417 -11.327 1.00 82.88 89 ARG A O 1
ATOM 730 N N . PHE A 1 90 ? 12.804 8.593 -10.793 1.00 79.62 90 PHE A N 1
ATOM 731 C CA . PHE A 1 90 ? 12.603 9.805 -10.013 1.00 79.62 90 PHE A CA 1
ATOM 732 C C . PHE A 1 90 ? 12.209 10.958 -10.935 1.00 79.62 90 PHE A C 1
ATOM 734 O O . PHE A 1 90 ? 12.695 11.076 -12.060 1.00 79.62 90 PHE A O 1
ATOM 741 N N . THR A 1 91 ? 11.328 11.820 -10.439 1.00 79.44 91 THR A N 1
ATOM 742 C CA . THR A 1 91 ? 10.928 13.054 -11.125 1.00 79.44 91 THR A CA 1
ATOM 743 C C . THR A 1 91 ? 11.995 14.146 -11.026 1.00 79.44 91 THR A C 1
ATOM 745 O O . THR A 1 91 ? 11.900 15.158 -11.714 1.00 79.44 91 THR A O 1
ATOM 748 N N . THR A 1 92 ? 12.995 13.958 -10.163 1.00 77.56 92 THR A N 1
ATOM 749 C CA . THR A 1 92 ? 14.109 14.879 -9.926 1.00 77.56 92 THR A CA 1
ATOM 750 C C . THR A 1 92 ? 15.423 14.109 -9.866 1.00 77.56 92 THR A C 1
ATOM 752 O O . THR A 1 92 ? 15.454 12.979 -9.382 1.00 77.56 92 THR A O 1
ATOM 755 N N . ASP A 1 93 ? 16.514 14.737 -10.304 1.00 77.38 93 ASP A N 1
ATOM 756 C CA . ASP A 1 93 ? 17.854 14.137 -10.234 1.00 77.38 93 ASP A CA 1
ATOM 757 C C . ASP A 1 93 ? 18.390 14.073 -8.789 1.00 77.38 93 ASP A C 1
ATOM 759 O O . ASP A 1 93 ? 19.166 13.181 -8.440 1.00 77.38 93 ASP A O 1
ATOM 763 N N . ASP A 1 94 ? 17.935 14.986 -7.925 1.00 78.38 94 ASP A N 1
ATOM 764 C CA . ASP A 1 94 ? 18.304 15.037 -6.511 1.00 78.38 94 ASP A CA 1
ATOM 765 C C . ASP A 1 94 ? 17.515 13.998 -5.705 1.00 78.38 94 ASP A C 1
ATOM 767 O O . ASP A 1 94 ? 16.429 14.262 -5.180 1.00 78.38 94 ASP A O 1
ATOM 771 N N . ARG A 1 95 ? 18.056 12.779 -5.622 1.00 74.62 95 ARG A N 1
ATOM 772 C CA . ARG A 1 95 ? 17.476 11.719 -4.793 1.00 74.62 95 ARG A CA 1
ATOM 773 C C . ARG A 1 95 ? 17.664 12.043 -3.304 1.00 74.62 95 ARG A C 1
ATOM 775 O O . ARG A 1 95 ? 18.795 12.304 -2.890 1.00 74.62 95 ARG A O 1
ATOM 782 N N . PRO A 1 96 ? 16.611 11.959 -2.470 1.00 76.94 96 PRO A N 1
ATOM 783 C CA . PRO A 1 96 ? 16.767 12.146 -1.034 1.00 76.94 96 PRO A CA 1
ATOM 784 C C . PRO A 1 96 ? 17.702 11.090 -0.428 1.00 76.94 96 PRO A C 1
ATOM 786 O O . PRO A 1 96 ? 17.608 9.913 -0.768 1.00 76.94 96 PRO A O 1
ATOM 789 N N . GLU A 1 97 ? 18.565 11.490 0.511 1.00 79.12 97 GLU A N 1
ATOM 790 C CA . GLU A 1 97 ? 19.564 10.597 1.132 1.00 79.12 97 GLU A CA 1
ATOM 791 C C . GLU A 1 97 ? 18.948 9.399 1.869 1.00 79.12 97 GLU A C 1
ATOM 793 O O . GLU A 1 97 ? 19.582 8.358 2.004 1.00 79.12 97 GLU A O 1
ATOM 798 N N . TRP A 1 98 ? 17.703 9.530 2.328 1.00 77.81 98 TRP A N 1
ATOM 799 C CA . TRP A 1 98 ? 16.973 8.465 3.015 1.00 77.81 98 TRP A CA 1
ATOM 800 C C . TRP A 1 98 ? 16.392 7.406 2.066 1.00 77.81 98 TRP A C 1
ATOM 802 O O . TRP A 1 98 ? 15.845 6.409 2.535 1.00 77.81 98 TRP A O 1
ATOM 812 N N . VAL A 1 99 ? 16.497 7.598 0.746 1.00 77.00 99 VAL A N 1
ATOM 813 C CA . VAL A 1 99 ? 16.087 6.603 -0.250 1.00 77.00 99 VAL A CA 1
ATOM 814 C C . VAL A 1 99 ? 17.292 5.740 -0.625 1.00 77.00 99 VAL A C 1
ATOM 816 O O . VAL A 1 99 ? 18.041 6.049 -1.556 1.00 77.00 99 VAL A O 1
ATOM 819 N N . GLU A 1 100 ? 17.463 4.635 0.098 1.00 74.69 100 GLU A N 1
ATOM 820 C CA . GLU A 1 100 ? 18.448 3.595 -0.203 1.00 74.69 100 GLU A CA 1
ATOM 821 C C . GLU A 1 100 ? 17.741 2.369 -0.803 1.00 74.69 100 GLU A C 1
ATOM 823 O O . GLU A 1 100 ? 16.945 1.700 -0.145 1.00 74.69 100 GLU A O 1
ATOM 828 N N . SER A 1 101 ? 17.998 2.095 -2.084 1.00 76.06 101 SER A N 1
ATOM 829 C CA . SER A 1 101 ? 17.471 0.933 -2.805 1.00 76.06 101 SER A CA 1
ATOM 830 C C . SER A 1 10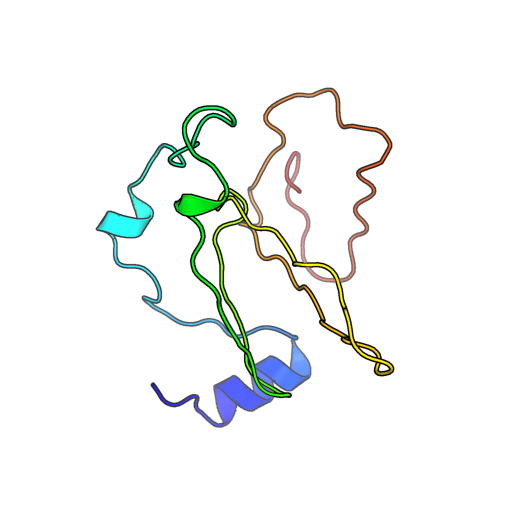1 ? 18.593 -0.073 -3.047 1.00 76.06 101 SER A C 1
ATOM 832 O O . SER A 1 101 ? 19.614 0.278 -3.643 1.00 76.06 101 SER A O 1
ATOM 834 N N . HIS A 1 102 ? 18.396 -1.324 -2.633 1.00 79.00 102 HIS A N 1
ATOM 835 C CA . HIS A 1 102 ? 19.327 -2.412 -2.924 1.00 79.00 102 HIS A CA 1
ATOM 836 C C . HIS A 1 102 ? 18.683 -3.424 -3.875 1.00 79.00 102 HIS A C 1
ATOM 838 O O . HIS A 1 102 ? 17.599 -3.925 -3.562 1.00 79.00 102 HIS A O 1
ATOM 844 N N . PRO A 1 103 ? 19.337 -3.775 -4.996 1.00 76.75 103 PRO A N 1
ATOM 845 C CA . PRO A 1 103 ? 18.878 -4.877 -5.826 1.00 76.75 103 PRO A CA 1
ATOM 846 C C . PRO A 1 103 ? 18.993 -6.187 -5.049 1.00 76.75 103 PRO A C 1
ATOM 848 O O . PRO A 1 103 ? 20.073 -6.567 -4.594 1.00 76.75 103 PRO A O 1
ATOM 851 N N . ILE A 1 104 ? 17.869 -6.883 -4.893 1.00 82.06 104 ILE A N 1
ATOM 852 C CA . ILE A 1 104 ? 17.831 -8.195 -4.236 1.00 82.06 104 ILE A CA 1
ATOM 853 C C . ILE A 1 104 ? 17.927 -9.317 -5.278 1.00 82.06 104 ILE A C 1
ATOM 855 O O . ILE A 1 104 ? 18.684 -10.268 -5.092 1.00 82.06 104 ILE A O 1
ATOM 859 N N . ALA A 1 105 ? 17.174 -9.204 -6.377 1.00 80.56 105 ALA A N 1
ATOM 860 C CA . ALA A 1 105 ? 17.147 -10.153 -7.488 1.00 80.56 105 ALA A CA 1
ATOM 861 C C . ALA A 1 105 ? 16.564 -9.497 -8.755 1.00 80.56 105 ALA A C 1
ATOM 863 O O . ALA A 1 105 ? 15.811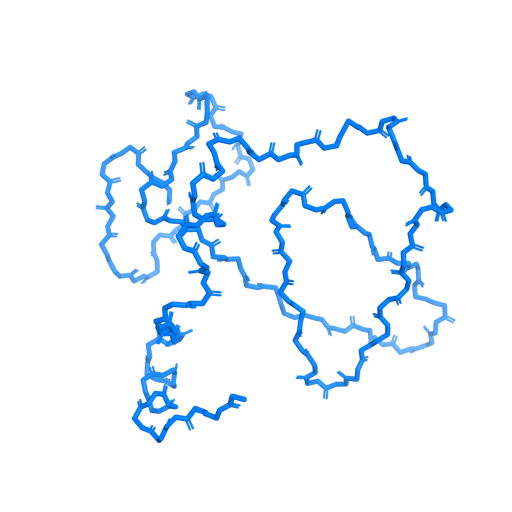 -8.530 -8.654 1.00 80.56 105 ALA A O 1
ATOM 864 N N . GLY A 1 106 ? 16.861 -10.064 -9.930 1.00 83.00 106 GLY A N 1
ATOM 865 C CA . GLY A 1 106 ? 16.338 -9.605 -11.223 1.00 83.00 106 GLY A CA 1
ATOM 866 C C . GLY A 1 106 ? 17.284 -8.674 -11.984 1.00 83.00 106 GLY A C 1
ATOM 867 O O . GLY A 1 106 ? 18.482 -8.632 -11.704 1.00 83.00 106 GLY A O 1
ATOM 868 N N . ASP A 1 107 ? 16.727 -7.963 -12.965 1.00 84.25 107 ASP A N 1
ATOM 869 C CA . ASP A 1 107 ? 17.452 -7.039 -13.838 1.00 84.25 107 ASP A CA 1
ATOM 870 C C . ASP A 1 107 ? 17.209 -5.579 -13.434 1.00 84.25 107 ASP A C 1
ATOM 872 O O . ASP A 1 107 ? 16.076 -5.178 -13.162 1.00 84.25 107 ASP A O 1
ATOM 876 N N . GLU A 1 108 ? 18.266 -4.767 -13.477 1.00 83.75 108 GLU A N 1
ATOM 877 C CA . GLU A 1 108 ? 18.182 -3.312 -13.328 1.00 83.75 108 GLU A CA 1
ATOM 878 C C . GLU A 1 108 ? 18.111 -2.618 -14.695 1.00 83.75 108 GLU A C 1
ATOM 880 O O . GLU A 1 108 ? 18.802 -2.991 -15.648 1.00 83.75 108 GLU A O 1
ATOM 885 N N . PHE A 1 109 ? 17.313 -1.552 -14.785 1.00 85.19 109 PHE A N 1
ATOM 886 C CA . PHE A 1 109 ? 17.209 -0.729 -15.989 1.00 85.19 109 PHE A CA 1
ATOM 887 C C . PHE A 1 109 ? 17.920 0.616 -15.778 1.00 85.19 109 PHE A C 1
ATOM 889 O O . PHE A 1 109 ? 17.624 1.310 -14.804 1.00 85.19 109 PHE A O 1
ATOM 896 N N . PRO A 1 110 ? 18.819 1.042 -16.688 1.00 85.31 110 PRO A N 1
ATOM 897 C CA . PRO A 1 110 ? 19.536 2.305 -16.543 1.00 85.31 110 PRO A CA 1
ATOM 898 C C . PRO A 1 110 ? 18.604 3.502 -16.306 1.00 85.31 110 PRO A C 1
ATOM 900 O O . PRO A 1 110 ? 17.664 3.738 -17.072 1.00 85.31 110 PRO A O 1
ATOM 903 N N . GLY A 1 111 ? 18.884 4.261 -15.243 1.00 82.19 111 GLY A N 1
ATOM 904 C CA . GLY A 1 111 ? 18.111 5.443 -14.850 1.00 82.19 111 GLY A CA 1
ATOM 905 C C . GLY A 1 111 ? 16.728 5.144 -14.263 1.00 82.19 111 GLY A C 1
ATOM 906 O O . GLY A 1 111 ? 15.910 6.059 -14.205 1.00 82.19 111 GLY A O 1
ATOM 907 N N . CYS A 1 112 ? 16.448 3.893 -13.884 1.00 82.88 112 CYS A N 1
ATOM 908 C CA . CYS A 1 112 ? 15.195 3.475 -13.251 1.00 82.88 112 CYS A CA 1
ATOM 909 C C . CYS A 1 112 ? 15.423 3.058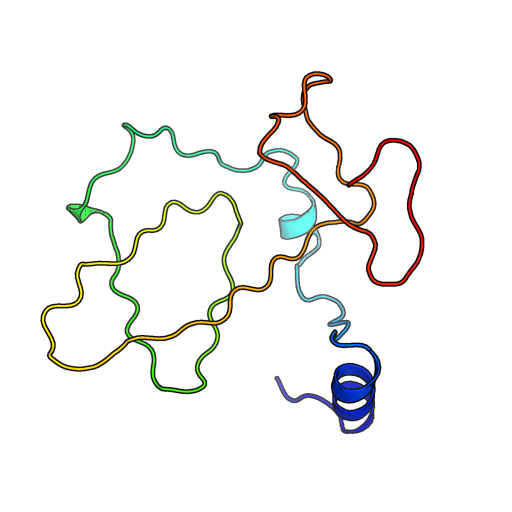 -11.786 1.00 82.88 112 CYS A C 1
ATOM 911 O O . CYS A 1 112 ? 16.567 2.848 -11.375 1.00 82.88 112 CYS A O 1
ATOM 913 N N . VAL A 1 113 ? 14.332 2.964 -11.022 1.00 75.19 113 VAL A N 1
ATOM 914 C CA . VAL A 1 113 ? 14.273 2.426 -9.650 1.00 75.19 113 VAL A CA 1
ATOM 915 C C . VAL A 1 113 ? 13.509 1.121 -9.577 1.00 75.19 113 VAL A C 1
ATOM 917 O O . VAL A 1 113 ? 12.573 0.941 -10.389 1.00 75.19 113 VAL A O 1
#

Organism: Halococcus dombrowskii (NCBI:txid179637)

pLDDT: mean 82.93, std 10.02, range [49.12, 97.62]

InterPro domains:
  IPR008775 Phytanoyl-CoA dioxygenase-like [PF05721] (39-78)

Secondary structure (DSSP, 8-state):
----HHHHHHHHHHS----TTSS-HHHH---S-----TTS--GGG-------TT------TTS--------SSS-----------TT---SSSS--TT------SS---TT--

Radius of gyration: 17.97 Å; chains: 1; bounding box: 34×45×46 Å

Sequence (113 aa):
MSITDEQFERYQRDGYLVVEDVLTPDEVEYDTDIALAGNDYDESDTVSLPMDPGDVLFQHCLLPHYTAPNETDRWRRAMIVAYMRSRSRFTTDDRPEWVESHPIAGDEFPGCV

Foldseek 3Di:
DDDDPVQVVCCVVPVDGDDPCPDPPVRVPPPDDPADDPVNDDPVPDDDDDDDVPDDDDDDPRPDDDDDDDPDPDDDDDDDDDDDPLAAADPDPDDDPPDDDDDPDDDHDPRGD